Protein AF-A0A397FPI2-F1 (afdb_monomer_lite)

Secondary structure (DSSP, 8-state):
-----EEEEESSEEEEEEE-TTS-EEEEEEESSSTT-EEEEETTT-SSSHHHHHHHTTT---EEEEEEEETTEEEEEEEEEE--------

Foldseek 3Di:
DPFDKDKDKAQAWAKDWDADPVRFIWIWIDRPVDPDAIEIEGPVQEDPCVVVCVVCRHPWGIWMFMWGQDPVGTYTRYTPDTDPPPPPPD

Sequence (90 aa):
MNDIKKTIVLTNVSIKKKDSVKGEEYYMIIDQNADRAAYFCFQNLLKNDWEDLTQHYQVIKEIEFEYYKNDLGNKVTRILHHDHSEGILI

Radius of gyration: 13.05 Å; chains: 1; bounding box: 28×30×51 Å

Structure (mmCIF, N/CA/C/O backbone):
data_AF-A0A397FPI2-F1
#
_entry.id   AF-A0A397FPI2-F1
#
loop_
_atom_site.group_PDB
_atom_site.id
_atom_site.type_symbol
_atom_site.label_atom_id
_atom_site.label_alt_id
_atom_site.label_comp_id
_atom_site.label_asym_id
_atom_site.label_entity_id
_atom_site.label_seq_id
_atom_site.pdbx_PDB_ins_code
_atom_site.Cartn_x
_atom_site.Cartn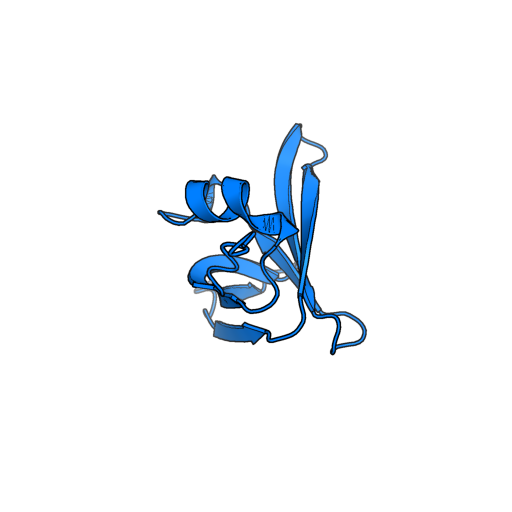_y
_atom_site.Cartn_z
_atom_site.occupancy
_atom_site.B_iso_or_equiv
_atom_site.auth_seq_id
_atom_site.auth_comp_id
_atom_site.auth_asym_id
_atom_site.auth_atom_id
_atom_site.pdbx_PDB_model_num
ATOM 1 N N . MET A 1 1 ? -1.009 3.171 -23.018 1.00 47.97 1 MET A N 1
ATOM 2 C CA . MET A 1 1 ? -1.804 2.066 -22.440 1.00 47.97 1 MET A CA 1
ATOM 3 C C . MET A 1 1 ? -2.674 2.673 -21.359 1.00 47.97 1 MET A C 1
ATOM 5 O O . MET A 1 1 ? -2.134 3.397 -20.537 1.00 47.97 1 MET A O 1
ATOM 9 N N . ASN A 1 2 ? -3.992 2.474 -21.407 1.00 53.41 2 ASN A N 1
ATOM 10 C CA . ASN A 1 2 ? -4.858 2.870 -20.297 1.00 53.41 2 ASN A CA 1
ATOM 11 C C . ASN A 1 2 ? -4.776 1.761 -19.253 1.00 53.41 2 ASN A C 1
ATOM 13 O O . ASN A 1 2 ? -5.273 0.662 -19.493 1.00 53.41 2 ASN A O 1
ATOM 17 N N . ASP A 1 3 ? -4.117 2.033 -18.134 1.00 69.69 3 ASP A N 1
ATOM 18 C CA . ASP A 1 3 ? -4.099 1.111 -17.007 1.00 69.69 3 ASP A CA 1
ATOM 19 C C . ASP A 1 3 ? -5.534 0.932 -16.491 1.00 69.69 3 ASP A C 1
ATOM 21 O O . ASP A 1 3 ? -6.179 1.886 -16.048 1.00 69.69 3 ASP A O 1
ATOM 25 N N . ILE A 1 4 ? -6.067 -0.290 -16.594 1.00 82.88 4 ILE A N 1
ATOM 26 C CA . ILE A 1 4 ? -7.400 -0.613 -16.077 1.00 82.88 4 ILE A CA 1
ATOM 27 C C . ILE A 1 4 ? -7.311 -0.612 -14.554 1.00 82.88 4 ILE A C 1
ATOM 29 O O . ILE A 1 4 ? -6.680 -1.489 -13.956 1.00 82.88 4 ILE A O 1
ATOM 33 N N . LYS A 1 5 ? -7.958 0.374 -13.935 1.00 89.19 5 LYS A N 1
ATOM 34 C CA . LYS A 1 5 ? -8.096 0.449 -12.484 1.00 89.19 5 LYS A CA 1
ATOM 35 C C . LYS A 1 5 ? -9.100 -0.581 -11.984 1.00 89.19 5 LYS A C 1
ATOM 37 O O . LYS A 1 5 ? -10.113 -0.841 -12.631 1.00 89.19 5 LYS A O 1
ATOM 42 N N . LYS A 1 6 ? -8.809 -1.152 -10.822 1.00 93.75 6 LYS A N 1
ATOM 43 C CA . LYS A 1 6 ? -9.646 -2.110 -10.103 1.00 93.75 6 LYS A CA 1
ATOM 44 C C . LYS A 1 6 ? -9.804 -1.650 -8.663 1.00 93.75 6 LYS A C 1
ATOM 46 O O . LYS A 1 6 ? -8.875 -1.068 -8.110 1.00 93.75 6 LYS A O 1
ATOM 51 N N . THR A 1 7 ? -10.942 -1.973 -8.068 1.00 94.94 7 THR A N 1
ATOM 52 C CA . THR A 1 7 ? -11.201 -1.774 -6.640 1.00 94.94 7 THR A CA 1
ATOM 53 C C . THR A 1 7 ? -11.156 -3.119 -5.932 1.00 94.94 7 THR A C 1
ATOM 55 O O . THR A 1 7 ? -11.590 -4.127 -6.497 1.00 94.94 7 THR A O 1
ATOM 58 N N . ILE A 1 8 ? -10.616 -3.146 -4.718 1.00 94.94 8 ILE A N 1
ATOM 59 C CA . ILE A 1 8 ? -10.602 -4.334 -3.866 1.00 94.94 8 ILE A CA 1
ATOM 60 C C . ILE A 1 8 ? -10.801 -3.948 -2.403 1.00 94.94 8 ILE A C 1
ATOM 62 O O . ILE A 1 8 ? -10.329 -2.896 -1.980 1.00 94.94 8 ILE A O 1
ATOM 66 N N . VAL A 1 9 ? -11.467 -4.832 -1.658 1.00 95.00 9 VAL A N 1
ATOM 67 C CA . VAL A 1 9 ? -11.599 -4.795 -0.198 1.00 95.00 9 VAL A CA 1
ATOM 68 C C . VAL A 1 9 ? -10.787 -5.953 0.372 1.00 95.00 9 VAL A C 1
ATOM 70 O O . VAL A 1 9 ? -10.970 -7.098 -0.046 1.00 95.00 9 VAL A O 1
ATOM 73 N N . LEU A 1 10 ? -9.895 -5.663 1.315 1.00 94.31 10 LEU A N 1
ATOM 74 C CA . LEU A 1 10 ? -9.131 -6.659 2.061 1.00 94.31 10 LEU A CA 1
ATOM 75 C C . LEU A 1 10 ? -9.488 -6.547 3.542 1.00 94.31 10 LEU A C 1
ATOM 77 O O . LEU A 1 10 ? -9.341 -5.472 4.104 1.00 94.31 10 LEU A O 1
ATOM 81 N N . THR A 1 11 ? -9.905 -7.644 4.173 1.00 93.44 11 THR A N 1
ATOM 82 C CA . THR A 1 11 ? -10.406 -7.670 5.567 1.00 93.44 11 THR A CA 1
ATOM 83 C C . THR A 1 11 ? -9.420 -8.272 6.576 1.00 93.44 11 THR A C 1
ATOM 85 O O . THR A 1 11 ? -9.744 -8.451 7.747 1.00 93.44 11 THR A O 1
ATOM 88 N N . ASN A 1 12 ? -8.219 -8.642 6.125 1.00 92.62 12 ASN A N 1
ATOM 89 C CA . ASN A 1 12 ? -7.149 -9.152 6.979 1.00 92.62 12 ASN A CA 1
ATOM 90 C C . ASN A 1 12 ? -5.795 -8.766 6.379 1.00 92.62 12 ASN A C 1
ATOM 92 O O . ASN A 1 12 ? -5.188 -9.540 5.634 1.00 92.62 12 ASN A O 1
ATOM 96 N N . VAL A 1 13 ? -5.344 -7.540 6.648 1.00 93.44 13 VAL A N 1
ATOM 97 C CA . VAL A 1 13 ? -4.086 -7.026 6.093 1.00 93.44 13 VAL A CA 1
ATOM 98 C C . VAL A 1 13 ? -2.983 -6.837 7.127 1.00 93.44 13 VAL A C 1
ATOM 100 O O . VAL A 1 13 ? -3.201 -6.587 8.311 1.00 93.44 13 VAL A O 1
ATOM 103 N N . SER A 1 14 ? -1.750 -6.917 6.633 1.00 94.00 14 SER A N 1
ATOM 104 C CA . SER A 1 14 ? -0.574 -6.353 7.288 1.00 94.00 14 SER A CA 1
ATOM 105 C C . SER A 1 14 ? 0.028 -5.301 6.369 1.00 94.00 14 SER A C 1
ATOM 107 O O . SER A 1 14 ? 0.343 -5.602 5.217 1.00 94.00 14 SER A O 1
ATOM 109 N N . ILE A 1 15 ? 0.215 -4.082 6.874 1.00 94.81 15 ILE A N 1
ATOM 110 C CA . ILE A 1 15 ? 0.876 -3.010 6.131 1.00 94.81 15 ILE A CA 1
ATOM 111 C C . ILE A 1 15 ? 2.291 -2.833 6.678 1.00 94.81 15 ILE A C 1
ATOM 113 O O . ILE A 1 15 ? 2.505 -2.725 7.885 1.00 94.81 15 ILE A O 1
ATOM 117 N N . LYS A 1 16 ? 3.285 -2.840 5.788 1.00 94.31 16 LYS A N 1
ATOM 118 C CA . LYS A 1 16 ? 4.700 -2.686 6.150 1.00 94.31 16 LYS A CA 1
ATOM 119 C C . LYS A 1 16 ? 5.297 -1.474 5.456 1.00 94.31 16 LYS A C 1
ATOM 121 O O . LYS A 1 16 ? 5.292 -1.416 4.229 1.00 94.31 16 LYS A O 1
ATOM 126 N N . LYS A 1 17 ? 5.887 -0.575 6.239 1.00 94.56 17 LYS A N 1
ATOM 127 C CA . LYS A 1 17 ? 6.772 0.479 5.741 1.00 94.56 17 LYS A CA 1
ATOM 128 C C . LYS A 1 17 ? 8.061 -0.133 5.179 1.00 94.56 17 LYS A C 1
ATOM 130 O O . LYS A 1 17 ? 8.624 -1.059 5.776 1.00 94.56 17 LYS A O 1
ATOM 135 N N . LYS A 1 18 ? 8.501 0.345 4.017 1.00 93.31 18 LYS A N 1
ATOM 136 C CA . LYS A 1 18 ? 9.689 -0.113 3.291 1.00 93.31 18 L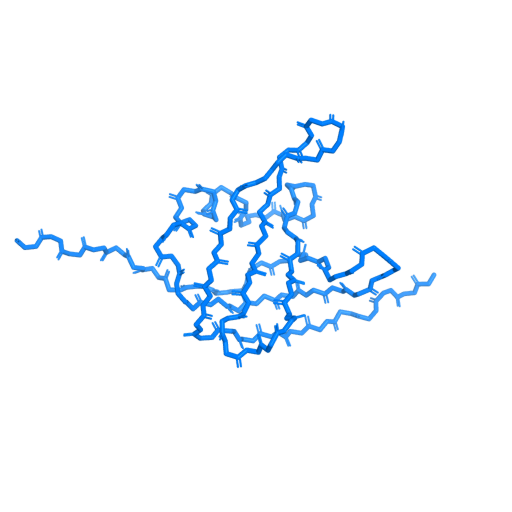YS A CA 1
ATOM 137 C C . LYS A 1 18 ? 10.359 1.051 2.569 1.00 93.31 18 LYS A C 1
ATOM 139 O O . LYS A 1 18 ? 9.700 2.014 2.197 1.00 93.31 18 LYS A O 1
ATOM 144 N N . ASP A 1 19 ? 11.645 0.885 2.289 1.00 89.56 19 ASP A N 1
ATOM 145 C CA . ASP A 1 19 ? 12.419 1.802 1.459 1.00 89.56 19 ASP A CA 1
ATOM 146 C C . ASP A 1 19 ? 12.694 1.156 0.103 1.00 89.56 19 ASP A C 1
ATOM 148 O O . ASP A 1 19 ? 13.035 -0.029 0.001 1.00 89.56 19 ASP A O 1
ATOM 152 N N . SER A 1 20 ? 12.501 1.919 -0.968 1.00 83.19 20 SER A N 1
ATOM 153 C CA . SER A 1 20 ? 12.919 1.504 -2.302 1.00 83.19 20 SER A CA 1
ATOM 154 C C . SER A 1 20 ? 14.440 1.601 -2.440 1.00 83.19 20 SER A C 1
ATOM 156 O O . SER A 1 20 ? 15.123 2.274 -1.671 1.00 83.19 20 SER A O 1
ATOM 158 N N . VAL A 1 21 ? 14.986 0.992 -3.494 1.00 80.56 21 VAL A N 1
ATOM 159 C CA . VAL A 1 21 ? 16.422 1.082 -3.824 1.00 80.56 21 VAL A CA 1
ATOM 160 C C . VAL A 1 21 ? 16.881 2.535 -4.040 1.00 80.56 21 VAL A C 1
ATOM 162 O O . VAL A 1 21 ? 18.056 2.842 -3.879 1.00 80.56 21 VAL A O 1
ATOM 165 N N . LYS A 1 22 ? 15.956 3.440 -4.383 1.00 82.12 22 LYS A N 1
ATOM 166 C CA . LYS A 1 22 ? 16.222 4.870 -4.586 1.00 82.12 22 LYS A CA 1
ATOM 167 C C . LYS A 1 22 ? 16.063 5.707 -3.310 1.00 82.12 22 LYS A C 1
ATOM 169 O O . LYS A 1 22 ? 16.190 6.923 -3.381 1.00 82.12 22 LYS A O 1
ATOM 174 N N . GLY A 1 23 ? 15.771 5.078 -2.168 1.00 82.31 23 GLY A N 1
ATOM 175 C CA . GLY A 1 23 ? 15.505 5.759 -0.898 1.00 82.31 23 GLY A CA 1
ATOM 176 C C . GLY A 1 23 ? 14.095 6.344 -0.782 1.00 82.31 23 GLY A C 1
ATOM 177 O O . GLY A 1 23 ? 13.806 7.046 0.178 1.00 82.31 23 GLY A O 1
ATOM 178 N N . GLU A 1 24 ? 13.213 6.073 -1.747 1.00 85.75 24 GLU A N 1
ATOM 179 C CA . GLU A 1 24 ? 11.808 6.484 -1.669 1.00 85.75 24 GLU A CA 1
ATOM 180 C C . GLU A 1 24 ? 11.042 5.528 -0.748 1.00 85.75 24 GLU A C 1
ATOM 182 O O . GLU A 1 24 ? 11.026 4.316 -0.994 1.00 85.75 24 GLU A O 1
ATOM 187 N N . GLU A 1 25 ? 10.402 6.076 0.281 1.00 90.69 25 GLU A N 1
ATOM 188 C CA . GLU A 1 25 ? 9.531 5.349 1.202 1.00 90.69 25 GLU A CA 1
ATOM 189 C C . GLU A 1 25 ? 8.259 4.865 0.490 1.00 90.69 25 GLU A C 1
ATOM 191 O O . GLU A 1 25 ? 7.633 5.588 -0.290 1.00 90.69 25 GLU A O 1
ATOM 196 N N . TYR A 1 26 ? 7.848 3.633 0.779 1.00 93.25 26 TYR A N 1
ATOM 197 C CA . TYR A 1 26 ? 6.578 3.078 0.331 1.00 93.25 26 TYR A CA 1
ATOM 198 C C . TYR A 1 26 ? 5.979 2.145 1.382 1.00 93.25 26 TYR A C 1
ATOM 200 O O . TYR A 1 26 ? 6.674 1.585 2.233 1.00 93.25 26 TYR A O 1
ATOM 208 N N . TYR A 1 27 ? 4.669 1.945 1.294 1.00 94.88 27 TYR A N 1
ATOM 209 C CA . TYR A 1 27 ? 3.943 1.014 2.151 1.00 94.88 27 TYR A CA 1
ATOM 210 C C . TYR A 1 27 ? 3.503 -0.188 1.327 1.00 94.88 27 TYR A C 1
ATOM 212 O O . TYR A 1 27 ? 3.025 -0.058 0.201 1.00 94.88 27 TYR A O 1
ATOM 220 N N . MET A 1 28 ? 3.697 -1.380 1.878 1.00 95.00 28 MET A N 1
ATOM 221 C CA . MET A 1 28 ? 3.296 -2.635 1.257 1.00 95.00 28 MET A CA 1
ATOM 222 C C . MET A 1 28 ? 2.134 -3.232 2.041 1.00 95.00 28 MET A C 1
ATOM 224 O O . MET A 1 28 ? 2.327 -3.671 3.174 1.00 95.00 28 MET A O 1
ATOM 228 N N . ILE A 1 29 ? 0.953 -3.254 1.428 1.00 95.06 29 ILE A N 1
ATOM 229 C CA . ILE A 1 29 ? -0.250 -3.906 1.951 1.00 95.06 29 ILE A CA 1
ATOM 230 C C . ILE A 1 29 ? -0.185 -5.381 1.554 1.00 95.06 29 ILE A C 1
ATOM 232 O O . ILE A 1 29 ? -0.051 -5.698 0.371 1.00 95.06 29 ILE A O 1
ATOM 236 N N . ILE A 1 30 ? -0.265 -6.277 2.531 1.00 93.88 30 ILE A N 1
ATOM 237 C CA . ILE A 1 30 ? -0.209 -7.728 2.340 1.00 93.88 30 ILE A CA 1
ATOM 238 C C . ILE A 1 30 ? -1.539 -8.319 2.790 1.00 93.88 30 ILE A C 1
ATOM 240 O O . ILE A 1 30 ? -1.849 -8.265 3.982 1.00 93.88 30 ILE A O 1
ATOM 244 N N . ASP A 1 31 ? -2.278 -8.915 1.858 1.00 93.81 31 ASP A N 1
ATOM 245 C CA . ASP A 1 31 ? -3.441 -9.742 2.181 1.00 93.81 31 ASP A CA 1
ATOM 246 C C . ASP A 1 31 ? -2.970 -11.012 2.905 1.00 93.81 31 ASP A C 1
ATOM 248 O O . ASP A 1 31 ? -2.170 -11.771 2.362 1.00 93.81 31 ASP A O 1
ATOM 252 N N . GLN A 1 32 ? -3.417 -11.213 4.144 1.00 90.19 32 GLN A N 1
ATOM 253 C CA . GLN A 1 32 ? -3.081 -12.390 4.951 1.00 90.19 32 GLN A CA 1
ATOM 254 C C . GLN A 1 32 ? -3.998 -13.588 4.659 1.00 90.19 32 GLN A C 1
ATOM 256 O O . GLN A 1 32 ? -3.684 -14.701 5.074 1.00 90.19 32 GLN A O 1
ATOM 261 N N . ASN A 1 33 ? -5.124 -13.381 3.968 1.00 87.19 33 ASN A N 1
ATOM 262 C CA . ASN A 1 33 ? -6.043 -14.456 3.585 1.00 87.19 33 ASN A CA 1
ATOM 263 C C . ASN A 1 33 ? -5.628 -15.127 2.270 1.00 87.19 33 ASN A C 1
ATOM 265 O O . ASN A 1 33 ? -5.992 -16.275 2.014 1.00 87.19 33 ASN A O 1
ATOM 269 N N . ALA A 1 34 ? -4.892 -14.409 1.423 1.00 78.38 34 ALA A N 1
ATOM 270 C CA . ALA A 1 34 ? -4.392 -14.907 0.154 1.00 78.38 34 ALA A CA 1
ATOM 271 C C . ALA A 1 34 ? -2.912 -15.276 0.261 1.00 78.38 34 ALA A C 1
ATOM 273 O O . ALA A 1 34 ? -2.109 -14.542 0.827 1.00 78.38 34 ALA A O 1
ATOM 274 N N . ASP A 1 35 ? -2.525 -16.374 -0.386 1.00 67.50 35 ASP A N 1
ATOM 275 C CA . ASP A 1 35 ? -1.161 -16.897 -0.291 1.00 67.50 35 ASP A CA 1
ATOM 276 C C . ASP A 1 35 ? -0.093 -15.874 -0.745 1.00 67.50 35 ASP A C 1
ATOM 278 O O . ASP A 1 35 ? 1.036 -15.923 -0.258 1.00 67.50 35 ASP A O 1
ATOM 282 N N . ARG A 1 36 ? -0.402 -14.954 -1.692 1.00 62.56 36 ARG A N 1
ATOM 283 C CA . ARG A 1 36 ? 0.593 -14.045 -2.324 1.00 62.56 36 ARG A CA 1
ATOM 284 C C . ARG A 1 36 ? 0.052 -12.746 -2.960 1.00 62.56 36 ARG A C 1
ATOM 286 O O . ARG A 1 36 ? 0.486 -12.394 -4.060 1.00 62.56 36 ARG A O 1
ATOM 293 N N . ALA A 1 37 ? -0.857 -12.001 -2.331 1.00 82.44 37 ALA A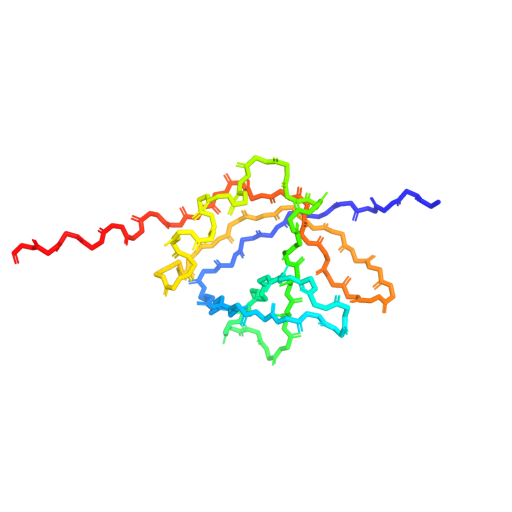 N 1
ATOM 294 C CA . ALA A 1 37 ? -1.256 -10.686 -2.862 1.00 82.44 37 ALA A CA 1
ATOM 295 C C . ALA A 1 37 ? -0.623 -9.531 -2.066 1.00 82.44 37 ALA A C 1
ATOM 297 O O . ALA A 1 37 ? -0.993 -9.268 -0.924 1.00 82.44 37 ALA A O 1
ATOM 298 N N . ALA A 1 38 ? 0.333 -8.834 -2.691 1.00 92.06 38 ALA A N 1
ATOM 299 C CA . ALA A 1 38 ? 0.916 -7.599 -2.170 1.00 92.06 38 ALA A CA 1
ATOM 300 C C . ALA A 1 38 ? 0.553 -6.403 -3.061 1.00 92.06 38 ALA A C 1
ATOM 302 O O . ALA A 1 38 ? 0.537 -6.511 -4.295 1.00 92.06 38 ALA A O 1
ATOM 303 N N . TYR A 1 39 ? 0.294 -5.265 -2.424 1.00 94.75 39 TYR A N 1
ATOM 304 C CA . TYR A 1 39 ? -0.060 -4.003 -3.062 1.00 94.75 39 TYR A CA 1
ATOM 305 C C . TYR A 1 39 ? 0.865 -2.901 -2.561 1.00 94.75 39 TYR A C 1
ATOM 307 O O . TYR A 1 39 ? 1.180 -2.831 -1.374 1.00 94.75 39 TYR A O 1
ATOM 315 N N . PHE A 1 40 ? 1.334 -2.064 -3.479 1.00 94.06 40 PHE A N 1
ATOM 316 C CA . PHE A 1 40 ? 2.367 -1.074 -3.207 1.00 94.06 40 PHE A CA 1
ATOM 317 C C . PHE A 1 40 ? 1.783 0.338 -3.246 1.00 94.06 40 PHE A C 1
ATOM 319 O O . PHE A 1 40 ? 1.286 0.784 -4.283 1.00 94.06 40 PHE A O 1
ATOM 326 N N . CYS A 1 41 ? 1.898 1.032 -2.122 1.00 93.69 41 CYS A N 1
ATOM 327 C CA . CYS A 1 41 ? 1.463 2.400 -1.893 1.00 93.69 41 CYS A CA 1
ATOM 328 C C . CYS A 1 41 ? 2.673 3.333 -1.933 1.00 93.69 41 CYS A C 1
ATOM 330 O O . CYS A 1 41 ? 3.531 3.264 -1.053 1.00 93.69 41 CYS A O 1
ATOM 332 N N . PHE A 1 42 ? 2.732 4.208 -2.934 1.00 91.38 42 PHE A N 1
ATOM 333 C CA . PHE A 1 42 ? 3.778 5.224 -3.072 1.00 91.38 42 PHE A CA 1
ATOM 334 C C . PHE A 1 42 ? 3.178 6.616 -2.883 1.00 91.38 42 PHE A C 1
ATOM 336 O O . PHE A 1 42 ? 2.073 6.875 -3.365 1.00 91.38 42 PHE A O 1
ATOM 343 N N . GLN A 1 43 ? 3.919 7.519 -2.236 1.00 89.19 43 GLN A N 1
ATOM 344 C CA . GLN A 1 43 ? 3.453 8.875 -1.925 1.00 89.19 43 GLN A CA 1
ATOM 345 C C . GLN A 1 43 ? 2.980 9.638 -3.162 1.00 89.19 43 GLN A C 1
ATOM 347 O O . GLN A 1 43 ? 1.937 10.276 -3.148 1.00 89.19 43 GLN A O 1
ATOM 352 N N . ASN A 1 44 ? 3.719 9.536 -4.263 1.00 87.00 44 ASN A N 1
ATOM 353 C CA . ASN A 1 44 ? 3.390 10.209 -5.518 1.00 87.00 44 ASN A CA 1
ATOM 354 C C . ASN A 1 44 ? 2.153 9.636 -6.236 1.00 87.00 44 ASN A C 1
ATOM 356 O O . ASN A 1 44 ? 1.664 10.252 -7.182 1.00 87.00 44 ASN A O 1
ATOM 360 N N . LEU A 1 45 ? 1.665 8.462 -5.826 1.00 85.81 45 LEU A N 1
ATOM 361 C CA . LEU A 1 45 ? 0.479 7.820 -6.397 1.00 85.81 45 LEU A CA 1
ATOM 362 C C . LEU A 1 45 ? -0.763 7.997 -5.522 1.00 85.81 45 LEU A C 1
ATOM 364 O O . LEU A 1 45 ? -1.873 7.985 -6.054 1.00 85.81 45 LEU A O 1
ATOM 368 N N . LEU A 1 46 ? -0.588 8.176 -4.211 1.00 85.50 46 LEU A N 1
ATOM 369 C CA . LEU A 1 46 ? -1.670 8.417 -3.262 1.00 85.50 46 LEU A CA 1
ATOM 370 C C . LEU A 1 46 ? -1.956 9.915 -3.170 1.00 85.50 46 LEU A C 1
ATOM 372 O O . LEU A 1 46 ? -1.193 10.667 -2.580 1.00 85.50 46 LEU A O 1
ATOM 376 N N . LYS A 1 47 ? -3.066 10.346 -3.778 1.00 72.56 47 LYS A N 1
ATOM 377 C CA . LYS A 1 47 ? -3.412 11.771 -3.899 1.00 72.56 47 LYS A CA 1
ATOM 378 C C . LYS A 1 47 ? -3.568 12.469 -2.543 1.00 72.56 47 LYS A C 1
ATOM 380 O O . LYS A 1 47 ? -2.869 13.443 -2.298 1.00 72.56 47 LYS A O 1
ATOM 385 N N . ASN A 1 48 ? -4.484 11.978 -1.702 1.00 74.94 48 ASN A N 1
ATOM 386 C CA . ASN A 1 48 ? -4.895 12.650 -0.459 1.00 74.94 48 ASN A CA 1
ATOM 387 C C . ASN A 1 48 ? -4.806 11.747 0.782 1.00 74.94 48 ASN A C 1
ATOM 389 O O . ASN A 1 48 ? -4.836 12.252 1.896 1.00 74.94 48 ASN A O 1
ATOM 393 N N . ASP A 1 49 ? -4.665 10.434 0.599 1.00 82.50 49 ASP A N 1
ATOM 394 C CA . ASP A 1 49 ? -4.780 9.449 1.686 1.00 82.50 49 ASP A CA 1
ATOM 395 C C . ASP A 1 49 ? -3.408 9.005 2.224 1.00 82.50 49 ASP A C 1
ATOM 397 O O . ASP A 1 49 ? -3.301 8.054 2.993 1.00 82.50 49 ASP A O 1
ATOM 401 N N . TRP A 1 50 ? -2.328 9.654 1.769 1.00 86.94 50 TRP A N 1
ATOM 402 C CA . TRP A 1 50 ? -0.968 9.295 2.168 1.00 86.94 50 TRP A CA 1
ATOM 403 C C . TRP A 1 50 ? -0.728 9.547 3.656 1.00 86.94 50 TRP A C 1
ATOM 405 O O . TRP A 1 50 ? -0.236 8.659 4.345 1.00 86.94 50 TRP A O 1
ATOM 415 N N . GLU A 1 51 ? -1.071 10.742 4.144 1.00 87.00 51 GLU A N 1
ATOM 416 C CA . GLU A 1 51 ? -0.813 11.140 5.530 1.00 87.00 51 GLU A CA 1
ATOM 417 C C . GLU A 1 51 ? -1.525 10.213 6.520 1.00 87.00 51 GLU A C 1
ATOM 419 O O . GLU A 1 51 ? -0.865 9.636 7.386 1.00 87.00 51 GLU A O 1
ATOM 424 N N . ASP A 1 52 ? -2.824 9.990 6.317 1.00 85.56 52 ASP A N 1
ATOM 425 C CA . ASP A 1 52 ? -3.633 9.088 7.137 1.00 85.56 52 ASP A CA 1
ATOM 426 C C . ASP A 1 52 ? -3.060 7.657 7.149 1.00 85.56 52 ASP A C 1
ATOM 428 O O . ASP A 1 52 ? -2.730 7.124 8.215 1.00 85.56 52 ASP A O 1
ATOM 432 N N . LEU A 1 53 ? -2.781 7.087 5.965 1.00 88.38 53 LEU A N 1
ATOM 433 C CA . LEU A 1 53 ? -2.137 5.777 5.858 1.00 88.38 53 LEU A CA 1
ATOM 434 C C . LEU A 1 53 ? -0.841 5.737 6.675 1.00 88.38 53 LEU A C 1
ATOM 436 O O . LEU A 1 53 ? -0.633 4.806 7.447 1.00 88.38 53 LEU A O 1
ATOM 440 N N . THR A 1 54 ? 0.044 6.727 6.527 1.00 88.94 54 THR A N 1
ATOM 441 C CA . THR A 1 54 ? 1.342 6.719 7.220 1.00 88.94 54 THR A CA 1
ATOM 442 C C . THR A 1 54 ? 1.234 6.845 8.739 1.00 88.94 54 THR A C 1
ATOM 444 O O . THR A 1 54 ? 2.093 6.313 9.444 1.00 88.94 54 THR A O 1
ATOM 447 N N . GLN A 1 55 ? 0.190 7.500 9.252 1.00 89.81 55 GLN A N 1
ATOM 448 C CA . GLN A 1 55 ? -0.035 7.656 10.689 1.00 89.81 55 GLN A CA 1
ATOM 449 C C . GLN A 1 55 ? -0.626 6.385 11.312 1.00 89.81 55 GLN A C 1
ATOM 451 O O . GLN A 1 55 ? -0.270 6.030 12.437 1.00 89.81 55 GLN A O 1
ATOM 456 N N . HIS A 1 56 ? -1.463 5.657 10.566 1.00 89.25 56 HIS A N 1
ATOM 457 C CA . HIS A 1 56 ? -2.279 4.568 11.111 1.00 89.25 56 HIS A CA 1
ATOM 458 C C . HIS A 1 56 ? -1.955 3.168 10.560 1.00 89.25 56 HIS A C 1
ATOM 460 O O . HIS A 1 56 ? -2.518 2.183 11.035 1.00 89.25 56 HIS A O 1
ATOM 466 N N . TYR A 1 57 ? -1.009 3.017 9.622 1.00 91.44 57 TYR A N 1
ATOM 467 C CA . TYR A 1 57 ? -0.764 1.745 8.912 1.00 91.44 57 TYR A CA 1
ATOM 468 C C . TYR A 1 57 ? -0.571 0.505 9.801 1.00 91.44 57 TYR A C 1
ATOM 470 O O . TYR A 1 57 ? -0.811 -0.616 9.357 1.00 91.44 57 TYR A O 1
ATOM 478 N N . GLN A 1 58 ? -0.084 0.674 11.033 1.00 92.31 58 GLN A N 1
ATOM 479 C CA . GLN A 1 58 ? 0.183 -0.438 11.948 1.00 92.31 58 GLN A CA 1
ATOM 480 C C . GLN A 1 58 ? -1.095 -1.070 12.508 1.00 92.31 58 GLN A C 1
ATOM 482 O O . GLN A 1 58 ? -1.097 -2.268 12.812 1.00 92.31 58 GLN A O 1
ATOM 487 N N . VAL A 1 59 ? -2.158 -0.275 12.655 1.00 92.31 59 VAL A N 1
ATOM 488 C CA . VAL A 1 59 ? -3.420 -0.719 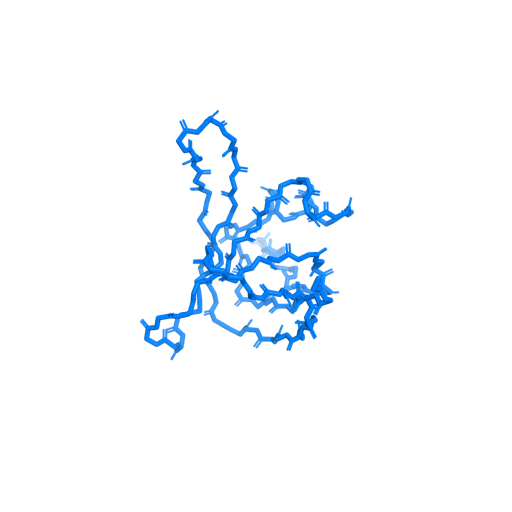13.255 1.00 92.31 59 VAL A CA 1
ATOM 489 C C . VAL A 1 59 ? -4.425 -1.193 12.212 1.00 92.31 59 VAL A C 1
ATOM 491 O O . VAL A 1 59 ? -5.161 -2.124 12.514 1.00 92.31 59 VAL A O 1
ATOM 494 N N . ILE A 1 60 ? -4.350 -0.677 10.978 1.00 92.25 60 ILE A N 1
ATOM 495 C CA . ILE A 1 60 ? -5.248 -1.042 9.873 1.00 92.25 60 ILE A CA 1
ATOM 496 C C . ILE A 1 60 ? -5.270 -2.563 9.649 1.00 92.25 60 ILE A C 1
ATOM 498 O O . ILE A 1 60 ? -4.231 -3.194 9.405 1.00 92.25 60 ILE A O 1
ATOM 502 N N . LYS A 1 61 ? -6.470 -3.147 9.713 1.00 93.25 61 LYS A N 1
ATOM 503 C CA . LYS A 1 61 ? -6.771 -4.560 9.418 1.00 93.25 61 LYS A CA 1
ATOM 504 C C . LYS A 1 61 ? -7.697 -4.735 8.231 1.00 93.25 61 LYS A C 1
ATOM 506 O O . LYS A 1 61 ? -7.616 -5.779 7.579 1.00 93.25 61 LYS A O 1
ATOM 511 N N . GLU A 1 62 ? -8.500 -3.724 7.928 1.00 93.62 62 GLU A N 1
ATOM 512 C CA . GLU A 1 62 ? -9.392 -3.692 6.782 1.00 93.62 62 GLU A CA 1
ATOM 513 C C . GLU A 1 62 ? -9.105 -2.461 5.927 1.00 93.62 62 GLU A C 1
ATOM 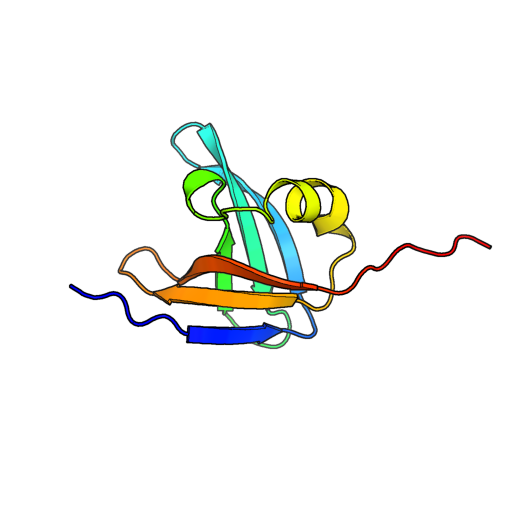515 O O . GLU A 1 62 ? -8.964 -1.356 6.437 1.00 93.62 62 GLU A O 1
ATOM 520 N N . ILE A 1 63 ? -8.992 -2.644 4.613 1.00 93.81 63 ILE A N 1
ATOM 521 C CA . ILE A 1 63 ? -8.731 -1.546 3.684 1.00 93.81 63 ILE A CA 1
ATOM 522 C C . ILE A 1 63 ? -9.387 -1.806 2.328 1.00 93.81 63 ILE A C 1
ATOM 524 O O . ILE A 1 63 ? -9.271 -2.888 1.749 1.00 93.81 63 ILE A O 1
ATOM 528 N N . GLU A 1 64 ? -10.051 -0.783 1.805 1.00 95.25 64 GLU A N 1
ATOM 529 C CA . GLU A 1 64 ? -10.589 -0.713 0.454 1.00 95.25 64 GLU A CA 1
ATOM 530 C C . GLU A 1 64 ? -9.802 0.315 -0.359 1.00 95.25 64 GLU A C 1
ATOM 532 O O . GLU A 1 64 ? -9.598 1.454 0.071 1.00 95.25 64 GLU A O 1
ATOM 537 N N . PHE A 1 65 ? -9.361 -0.061 -1.558 1.00 94.88 65 PHE A N 1
ATOM 538 C CA . PHE A 1 65 ? -8.549 0.825 -2.386 1.00 94.88 65 PHE A CA 1
ATOM 539 C C . PHE A 1 65 ? -8.675 0.548 -3.885 1.00 94.88 65 PHE A C 1
ATOM 541 O O . PHE A 1 65 ? -8.992 -0.558 -4.331 1.00 94.88 65 PHE A O 1
ATOM 548 N N . GLU A 1 66 ? -8.361 1.577 -4.674 1.00 95.12 66 GLU A N 1
ATOM 549 C CA . GLU A 1 66 ? -8.154 1.461 -6.114 1.00 95.12 66 GLU A CA 1
ATOM 550 C C . GLU A 1 66 ? -6.690 1.136 -6.412 1.00 95.12 66 GLU A C 1
ATOM 552 O O . GLU A 1 66 ? -5.772 1.789 -5.904 1.00 95.12 66 GLU A O 1
ATOM 557 N N . TYR A 1 67 ? -6.462 0.189 -7.314 1.00 94.19 67 TYR A N 1
ATOM 558 C CA . TYR A 1 67 ? -5.135 -0.143 -7.812 1.00 94.19 67 TYR A CA 1
ATOM 559 C C . TYR A 1 67 ? -5.144 -0.402 -9.317 1.00 94.19 67 TYR A C 1
ATOM 561 O O . TYR A 1 67 ? -6.171 -0.714 -9.919 1.00 94.19 67 TYR A O 1
ATOM 569 N N . TYR A 1 68 ? -3.970 -0.323 -9.932 1.00 93.44 68 TYR A N 1
ATOM 570 C CA . TYR A 1 68 ? -3.721 -0.908 -11.247 1.00 93.44 68 TYR A CA 1
ATOM 571 C C . TYR A 1 68 ? -2.560 -1.894 -11.159 1.00 93.44 68 TYR A C 1
ATOM 573 O O . TYR A 1 68 ? -1.767 -1.870 -10.217 1.00 93.44 68 TYR A O 1
ATOM 581 N N . LYS A 1 69 ? -2.464 -2.794 -12.136 1.00 92.06 69 LYS A N 1
ATOM 582 C CA . LYS A 1 69 ? -1.366 -3.757 -12.231 1.00 92.06 69 LYS A CA 1
ATOM 583 C C . LYS A 1 69 ? -0.504 -3.424 -13.437 1.00 92.06 69 LYS A C 1
ATOM 585 O O . LYS A 1 69 ? -1.030 -3.302 -14.538 1.00 92.06 69 LYS A O 1
ATOM 590 N N . ASN A 1 70 ? 0.803 -3.349 -13.225 1.00 88.56 70 ASN A N 1
ATOM 591 C CA . ASN A 1 70 ? 1.800 -3.283 -14.288 1.00 88.56 70 ASN A CA 1
ATOM 592 C C . ASN A 1 70 ? 2.858 -4.383 -14.100 1.00 88.56 70 ASN A C 1
ATOM 594 O O . ASN A 1 70 ? 2.734 -5.232 -13.211 1.00 88.56 70 ASN A O 1
ATOM 598 N N . ASP A 1 71 ? 3.911 -4.354 -14.916 1.00 85.75 71 ASP A N 1
ATOM 599 C CA . ASP A 1 71 ? 5.013 -5.327 -14.861 1.00 85.75 71 ASP A CA 1
ATOM 600 C C . ASP A 1 71 ? 5.763 -5.319 -13.515 1.00 85.75 71 ASP A C 1
ATOM 602 O O . ASP A 1 71 ? 6.422 -6.291 -13.158 1.00 85.75 71 ASP A O 1
ATOM 606 N N . LEU A 1 72 ? 5.626 -4.243 -12.730 1.00 83.31 72 LEU A N 1
ATOM 607 C CA . LEU A 1 72 ? 6.228 -4.072 -11.405 1.00 83.31 72 LEU A CA 1
ATOM 608 C C . LEU A 1 72 ? 5.262 -4.408 -10.253 1.00 83.31 72 LEU A C 1
ATOM 610 O O . LEU A 1 72 ? 5.576 -4.125 -9.092 1.00 83.31 72 LEU A O 1
ATOM 614 N N . GLY A 1 73 ? 4.083 -4.963 -10.549 1.00 89.44 73 GLY A N 1
ATOM 615 C CA . GLY A 1 73 ? 3.101 -5.423 -9.563 1.00 89.44 73 GLY A CA 1
ATOM 616 C C . GLY A 1 73 ? 1.870 -4.525 -9.407 1.00 89.44 73 GLY A C 1
ATOM 617 O O . GLY A 1 73 ? 1.520 -3.752 -10.298 1.00 89.44 73 GLY A O 1
ATOM 618 N N . ASN A 1 74 ? 1.177 -4.664 -8.271 1.00 93.94 74 ASN A N 1
ATOM 619 C CA . ASN A 1 74 ? -0.072 -3.950 -7.989 1.00 93.94 74 ASN A CA 1
ATOM 620 C C . ASN A 1 74 ? 0.220 -2.588 -7.341 1.00 93.94 74 ASN A C 1
ATOM 622 O O . ASN A 1 74 ? 0.744 -2.531 -6.230 1.00 93.94 74 ASN A O 1
ATOM 626 N N . LYS A 1 75 ? -0.103 -1.492 -8.023 1.00 93.75 75 LYS A N 1
ATOM 627 C CA . LYS A 1 75 ? 0.148 -0.119 -7.572 1.00 93.75 75 LYS A CA 1
ATOM 628 C C . LYS A 1 75 ? -1.148 0.521 -7.100 1.00 93.75 75 LYS A C 1
ATOM 630 O O . LYS A 1 75 ? -2.085 0.652 -7.886 1.00 93.75 75 LYS A O 1
ATOM 635 N N . VAL A 1 76 ? -1.189 0.913 -5.832 1.00 94.19 76 VAL A N 1
ATOM 636 C CA . VAL A 1 76 ? -2.341 1.596 -5.237 1.00 94.19 76 VAL A CA 1
ATOM 637 C C . VAL A 1 76 ? -2.355 3.049 -5.692 1.00 94.19 76 VAL A C 1
ATOM 639 O O . VAL A 1 76 ? -1.322 3.717 -5.687 1.00 94.19 76 VAL A O 1
ATOM 642 N N . THR A 1 77 ? -3.525 3.530 -6.105 1.00 92.69 77 THR A N 1
ATOM 643 C CA . THR A 1 77 ? -3.719 4.903 -6.600 1.00 92.69 77 THR A CA 1
ATOM 644 C C . THR A 1 77 ? -4.641 5.747 -5.738 1.00 92.69 77 THR A C 1
ATOM 646 O O . THR A 1 77 ? -4.702 6.962 -5.919 1.00 92.69 77 THR A O 1
ATOM 649 N N . ARG A 1 78 ? -5.414 5.112 -4.857 1.00 92.62 78 ARG A N 1
ATOM 650 C CA . ARG A 1 78 ? -6.362 5.790 -3.976 1.00 92.62 78 ARG A CA 1
ATOM 651 C C . ARG A 1 78 ? -6.803 4.847 -2.870 1.00 92.62 78 ARG A C 1
ATOM 653 O O . ARG A 1 78 ? -7.117 3.701 -3.182 1.00 92.62 78 ARG A O 1
ATOM 660 N N . ILE A 1 79 ? -6.882 5.333 -1.638 1.00 92.69 79 ILE A N 1
ATOM 661 C CA . ILE A 1 79 ? -7.558 4.614 -0.558 1.00 92.69 79 ILE A CA 1
ATOM 662 C C . ILE A 1 79 ? -9.001 5.114 -0.531 1.00 92.69 79 ILE A C 1
ATOM 664 O O . ILE A 1 79 ? -9.260 6.310 -0.641 1.00 92.69 79 ILE A O 1
ATOM 668 N N . LEU A 1 80 ? -9.951 4.188 -0.507 1.00 91.88 80 LEU A N 1
ATOM 669 C CA . LEU A 1 80 ? -11.377 4.510 -0.465 1.00 91.88 80 LEU A CA 1
ATOM 670 C C . LEU A 1 80 ? -11.895 4.447 0.969 1.00 91.88 80 LEU A C 1
ATOM 672 O O . LEU A 1 80 ? -12.692 5.292 1.368 1.00 91.88 80 LEU A O 1
ATOM 676 N N . HIS A 1 81 ? -11.415 3.462 1.726 1.00 91.88 81 HIS A N 1
ATOM 677 C CA . HIS A 1 81 ? -11.782 3.235 3.112 1.00 91.88 81 HIS A CA 1
ATOM 678 C C . HIS A 1 81 ? -10.699 2.408 3.814 1.00 91.88 81 HIS A C 1
ATOM 680 O O . HIS A 1 81 ? -10.004 1.622 3.175 1.00 91.88 81 HIS A O 1
ATOM 686 N N . HIS A 1 82 ? -10.574 2.552 5.125 1.00 91.38 82 HIS A N 1
ATOM 687 C CA . HIS A 1 82 ? -9.922 1.584 5.999 1.00 91.38 82 HIS A CA 1
ATOM 688 C C . HIS A 1 82 ? -10.577 1.649 7.371 1.00 91.38 82 HIS A C 1
ATOM 690 O O . HIS A 1 82 ? -11.254 2.628 7.701 1.00 91.38 82 HIS A O 1
ATOM 696 N N . ASP A 1 83 ? -10.368 0.618 8.181 1.00 88.56 83 ASP A N 1
ATOM 697 C CA . ASP A 1 83 ? -10.790 0.685 9.566 1.00 88.56 83 ASP A CA 1
ATOM 698 C C . ASP A 1 83 ? -10.029 1.804 10.290 1.00 88.56 83 ASP A C 1
ATOM 700 O O . ASP A 1 83 ? -8.802 1.915 10.241 1.00 88.56 83 ASP A O 1
ATOM 704 N N . HIS A 1 84 ? -10.783 2.654 10.981 1.00 66.62 84 HIS A N 1
ATOM 705 C CA . HIS A 1 84 ? -10.239 3.536 12.001 1.00 66.62 84 HIS A CA 1
ATOM 706 C C . HIS A 1 84 ? -10.204 2.731 13.289 1.00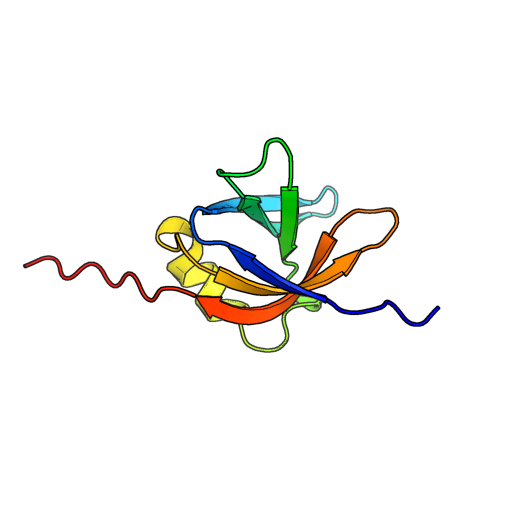 66.62 84 HIS A C 1
ATOM 708 O O . HIS A 1 84 ? -11.073 2.862 14.152 1.00 66.62 84 HIS A O 1
ATOM 714 N N . SER A 1 85 ? -9.225 1.841 13.415 1.00 53.72 85 SER A N 1
ATOM 715 C CA . SER A 1 85 ? -8.912 1.222 14.697 1.00 53.72 85 SER A CA 1
ATOM 716 C C . SER A 1 85 ? -8.213 2.259 15.588 1.00 53.72 85 SER A C 1
ATOM 718 O O . SER A 1 85 ? -7.061 2.109 15.989 1.00 53.72 85 SER A O 1
ATOM 720 N N . GLU A 1 86 ? -8.930 3.338 15.923 1.00 51.56 86 GLU A N 1
ATOM 721 C CA . GLU A 1 86 ? -8.667 4.058 17.159 1.00 51.56 86 GLU A CA 1
ATOM 722 C C . GLU A 1 86 ? -8.954 3.065 18.280 1.00 51.56 86 GLU A C 1
ATOM 724 O O . GLU A 1 86 ? -10.101 2.744 18.596 1.00 51.56 86 GLU A O 1
ATOM 729 N N . GLY A 1 87 ? -7.888 2.496 18.836 1.00 44.69 87 GLY A N 1
ATOM 730 C CA . GLY A 1 87 ? -7.986 1.787 20.092 1.00 44.69 87 GLY A CA 1
ATOM 731 C C . GLY A 1 87 ? -8.593 2.735 21.117 1.00 44.69 87 GLY A C 1
ATOM 732 O O . GLY A 1 87 ? -7.910 3.628 21.612 1.00 44.69 87 GLY A O 1
ATOM 733 N N . ILE A 1 88 ? -9.865 2.530 21.457 1.00 43.62 88 ILE A N 1
ATOM 734 C CA . ILE A 1 88 ? -10.397 2.978 22.738 1.00 43.62 88 ILE A CA 1
ATOM 735 C C . ILE A 1 88 ? -9.616 2.185 23.791 1.00 43.62 88 ILE A C 1
ATOM 737 O O . ILE A 1 88 ? -9.964 1.058 24.138 1.00 43.62 88 ILE A O 1
ATOM 741 N N . LEU A 1 89 ? -8.506 2.759 24.250 1.00 39.28 89 LEU A N 1
ATOM 742 C CA . LEU A 1 89 ? -7.912 2.429 25.537 1.00 39.28 89 LEU A CA 1
ATOM 743 C C . LEU A 1 89 ? -8.829 3.052 26.595 1.00 39.28 89 LEU A C 1
ATOM 745 O O . LEU A 1 89 ? -8.712 4.234 26.913 1.00 39.28 89 LEU A O 1
ATOM 749 N N . ILE A 1 90 ? -9.805 2.255 27.041 1.00 42.44 90 ILE A N 1
ATOM 750 C CA . ILE A 1 90 ? -10.519 2.439 28.314 1.00 42.44 90 ILE A CA 1
ATOM 751 C C . ILE A 1 90 ? -9.557 2.261 29.486 1.00 42.44 90 ILE A C 1
ATOM 753 O O . ILE A 1 90 ? -8.697 1.353 29.404 1.00 42.44 90 ILE A O 1
#

pLDDT: mean 85.34, std 13.79, range [39.28, 95.25]